Protein AF-A0A7V7CWP0-F1 (afdb_monomer)

Mean predicted aligned error: 10.94 Å

Nearest PDB structures (foldseek):
  4jgi-assembly3_A  TM=9.444E-01  e=4.751E-02  Desulfitobacterium hafniense
  1fmf-assembly1_A  TM=8.074E-01  e=8.147E-02  Clostridium tetanomorphum
  8c34-assembly1_A  TM=8.169E-01  e=5.029E-01  Thermus thermophilus HB27
  1kmn-assembly1_B  TM=5.760E-01  e=3.590E-01  Escherichia coli
  5er3-assembly1_A  TM=6.079E-01  e=4.977E+00  Rhodopirellula baltica SH 1

Sequence (67 aa):
MPDESRRKKSPTIVGPRHKVRFVTATSLFDGHDASVNIIRRLLQQSGAEVIHLGHNRSVEEIVTAAV

Structure (mmCIF, N/CA/C/O backbone):
data_AF-A0A7V7CWP0-F1
#
_entry.id   AF-A0A7V7CWP0-F1
#
loop_
_atom_site.group_PDB
_atom_site.id
_atom_site.type_symbol
_atom_site.label_atom_id
_atom_site.label_alt_id
_atom_site.label_comp_id
_atom_site.label_asym_id
_atom_site.label_entity_id
_atom_site.label_seq_id
_atom_site.pdbx_PDB_ins_code
_atom_site.Cartn_x
_atom_site.Cartn_y
_atom_site.Cartn_z
_atom_site.occupancy
_atom_site.B_iso_or_equiv
_atom_site.auth_seq_id
_atom_site.auth_comp_id
_atom_site.auth_asym_id
_atom_site.auth_atom_id
_atom_site.pdbx_PDB_model_num
ATOM 1 N N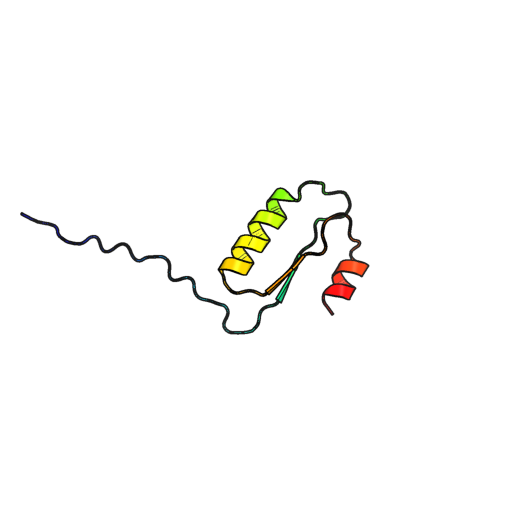 . MET A 1 1 ? -14.218 39.330 33.806 1.00 57.09 1 MET A N 1
ATOM 2 C CA . MET A 1 1 ? -13.402 38.254 33.210 1.00 57.09 1 MET A CA 1
ATOM 3 C C . MET A 1 1 ? -14.325 37.118 32.772 1.00 57.09 1 MET A C 1
ATOM 5 O O . MET A 1 1 ? -14.829 36.429 33.647 1.00 57.09 1 MET A O 1
ATOM 9 N N . PRO A 1 2 ? -14.618 36.966 31.470 1.00 59.69 2 PRO A N 1
ATOM 10 C CA . PRO A 1 2 ? -14.893 35.662 30.849 1.00 59.69 2 PRO A CA 1
ATOM 11 C C . PRO A 1 2 ? -13.850 35.440 29.728 1.00 59.69 2 PRO A C 1
ATOM 13 O O . PRO A 1 2 ? -13.392 36.398 29.121 1.00 59.69 2 PRO A O 1
ATOM 16 N N . ASP A 1 3 ? -13.307 34.266 29.450 1.00 53.72 3 ASP A N 1
ATOM 17 C CA . ASP A 1 3 ? -13.975 33.046 29.01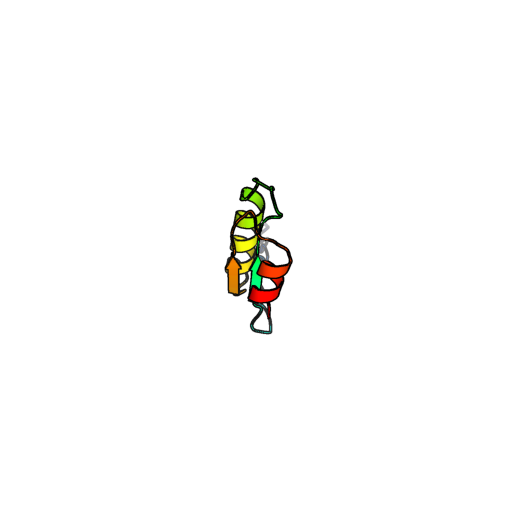5 1.00 53.72 3 ASP A CA 1
ATOM 18 C C . ASP A 1 3 ? -12.928 31.920 29.114 1.00 53.72 3 ASP A C 1
ATOM 20 O O . ASP A 1 3 ? -11.904 31.934 28.422 1.00 53.72 3 ASP A O 1
ATOM 24 N N . GLU A 1 4 ? -13.134 30.992 30.046 1.00 63.03 4 GLU A N 1
ATOM 25 C CA . GLU A 1 4 ? -12.291 29.818 30.219 1.00 63.03 4 GLU A CA 1
ATOM 26 C C . GLU A 1 4 ? -12.846 28.688 29.347 1.00 63.03 4 GLU A C 1
ATOM 28 O O . GLU A 1 4 ? -14.001 28.288 29.466 1.00 63.03 4 GLU A O 1
ATOM 33 N N . SER A 1 5 ? -11.961 28.108 28.537 1.00 58.59 5 SER A N 1
ATOM 34 C CA . SER A 1 5 ? -12.094 26.774 27.940 1.00 58.59 5 SER A CA 1
ATOM 35 C C . SER A 1 5 ? -12.934 26.628 26.660 1.00 58.59 5 SER A C 1
ATOM 37 O O . SER A 1 5 ? -13.877 25.844 26.552 1.00 58.59 5 SER A O 1
ATOM 39 N N . ARG A 1 6 ? -12.412 27.186 25.562 1.00 62.59 6 ARG A N 1
ATOM 40 C CA . ARG A 1 6 ? -12.630 26.624 24.218 1.00 62.59 6 ARG A CA 1
ATOM 41 C C . ARG A 1 6 ? -11.936 25.255 24.121 1.00 62.59 6 ARG A C 1
ATOM 43 O O . ARG A 1 6 ? -10.839 25.131 23.577 1.00 62.59 6 ARG A O 1
ATOM 50 N N . ARG A 1 7 ? -12.549 24.219 24.705 1.00 62.84 7 ARG A N 1
ATOM 51 C CA . ARG A 1 7 ? -12.064 22.831 24.715 1.00 62.84 7 ARG A CA 1
ATOM 52 C C . ARG A 1 7 ? -12.051 22.300 23.278 1.00 62.84 7 ARG A C 1
ATOM 54 O O . ARG A 1 7 ? -13.053 21.805 22.769 1.00 62.84 7 ARG A O 1
ATOM 61 N N . LYS A 1 8 ? -10.914 22.450 22.593 1.00 58.03 8 LYS A N 1
ATOM 62 C CA . LYS A 1 8 ? -10.671 21.860 21.273 1.00 58.03 8 LYS A CA 1
ATOM 63 C C . LYS A 1 8 ? -10.782 20.340 21.421 1.00 58.03 8 LYS A C 1
ATOM 65 O O . LYS A 1 8 ? -9.939 19.730 22.070 1.00 58.03 8 LYS A O 1
ATOM 70 N N . LYS A 1 9 ? -11.835 19.731 20.864 1.00 54.56 9 LYS A N 1
ATOM 71 C CA . LYS A 1 9 ? -11.907 18.273 20.704 1.00 54.56 9 LYS A CA 1
ATOM 72 C C . LYS A 1 9 ? -10.745 17.860 19.806 1.00 54.56 9 LYS A C 1
ATOM 74 O O . LYS A 1 9 ? -10.752 18.151 18.613 1.00 54.56 9 LYS A O 1
ATOM 79 N N . SER A 1 10 ? -9.738 17.232 20.397 1.00 60.28 10 SER A N 1
ATOM 80 C CA . SER A 1 10 ? -8.683 16.536 19.670 1.00 60.28 10 SER A CA 1
ATOM 81 C C . SER A 1 10 ? -9.340 15.498 18.756 1.00 60.28 10 SER A C 1
ATOM 83 O O . SER A 1 10 ? -10.284 14.837 19.202 1.00 60.28 10 SER A O 1
ATOM 85 N N . PRO A 1 11 ? -8.890 15.325 17.505 1.00 60.97 11 PRO A N 1
ATOM 86 C CA . PRO A 1 11 ? -9.412 14.261 16.665 1.00 60.97 11 PRO A CA 1
ATOM 87 C C . PRO A 1 11 ? -9.060 12.925 17.328 1.00 60.97 11 PRO A C 1
ATOM 89 O O . PRO A 1 11 ? -7.891 12.571 17.466 1.00 60.97 11 PRO A O 1
ATOM 92 N N . THR A 1 12 ? -10.072 12.209 17.814 1.00 65.12 12 THR A N 1
ATOM 93 C CA . THR A 1 12 ? -9.901 10.846 18.312 1.00 65.12 12 THR A CA 1
ATOM 94 C C . THR A 1 12 ? -9.614 9.966 17.102 1.00 65.12 12 THR A C 1
ATOM 96 O O . THR A 1 12 ? -10.498 9.760 16.272 1.00 65.12 12 THR A O 1
ATOM 99 N N . ILE A 1 13 ? -8.377 9.487 16.968 1.00 62.72 13 ILE A N 1
ATOM 100 C CA . ILE A 1 13 ? -8.026 8.516 15.929 1.00 62.72 13 ILE A CA 1
ATOM 101 C C . ILE A 1 13 ? -8.674 7.188 16.323 1.00 62.72 13 ILE A C 1
ATOM 103 O O . ILE A 1 13 ? -8.244 6.521 17.261 1.00 62.72 13 ILE A O 1
ATOM 107 N N . VAL A 1 14 ? -9.776 6.856 15.652 1.00 71.94 14 VAL A N 1
ATOM 108 C CA . VAL A 1 14 ? -10.491 5.594 15.841 1.00 71.94 14 VAL A CA 1
ATOM 109 C C . VAL A 1 14 ? -9.761 4.532 15.023 1.00 71.94 14 VAL A C 1
ATOM 111 O O . VAL A 1 14 ? -9.785 4.575 13.795 1.00 71.94 14 VAL A O 1
ATOM 114 N N . GLY A 1 15 ? -9.090 3.602 15.702 1.00 67.19 15 GLY A N 1
ATOM 115 C CA . GLY A 1 15 ? -8.462 2.452 15.051 1.00 67.19 15 GLY A CA 1
ATOM 116 C C . GLY A 1 15 ? -9.502 1.505 14.431 1.00 67.19 15 GLY A C 1
ATOM 117 O O . GLY A 1 15 ? -10.667 1.502 14.848 1.00 67.19 15 GLY A O 1
ATOM 118 N N . PRO A 1 16 ? -9.121 0.696 13.429 1.00 73.44 16 PRO A N 1
ATOM 119 C CA . PRO A 1 16 ? -10.053 -0.186 12.741 1.00 73.44 16 PRO A CA 1
ATOM 120 C C . PRO A 1 16 ? -10.644 -1.248 13.685 1.00 73.44 16 PRO A C 1
ATOM 122 O O . PRO A 1 16 ? -9.957 -1.815 14.530 1.00 73.44 16 PRO A O 1
ATOM 125 N N . ARG A 1 17 ? -11.941 -1.550 13.515 1.00 76.81 17 ARG A N 1
ATOM 126 C CA . ARG A 1 17 ? -12.665 -2.577 14.296 1.00 76.81 17 ARG A CA 1
ATOM 127 C C . ARG A 1 17 ? -12.182 -4.011 14.039 1.00 76.81 17 ARG A C 1
ATOM 129 O O . ARG A 1 17 ? -12.423 -4.889 14.862 1.00 76.81 17 ARG A O 1
ATOM 136 N N . HIS A 1 18 ? -11.523 -4.243 12.908 1.00 82.19 18 HIS A N 1
ATOM 137 C CA . HIS A 1 18 ? -10.969 -5.531 12.493 1.00 82.19 18 HIS A CA 1
ATOM 138 C C . HIS A 1 18 ? -9.496 -5.361 12.113 1.00 82.19 18 HIS A C 1
ATOM 140 O O . HIS A 1 18 ? -9.046 -4.243 11.869 1.00 82.19 18 HIS A O 1
ATOM 146 N N . LYS A 1 19 ? -8.740 -6.463 12.034 1.00 81.44 19 LYS A N 1
ATOM 147 C CA . LYS A 1 19 ? -7.359 -6.433 11.531 1.00 81.44 19 LYS A CA 1
ATOM 148 C C . LYS A 1 19 ? -7.371 -6.136 10.031 1.00 81.44 19 LYS A C 1
ATOM 150 O O . LYS A 1 19 ? -7.535 -7.043 9.220 1.00 81.44 19 LYS A O 1
A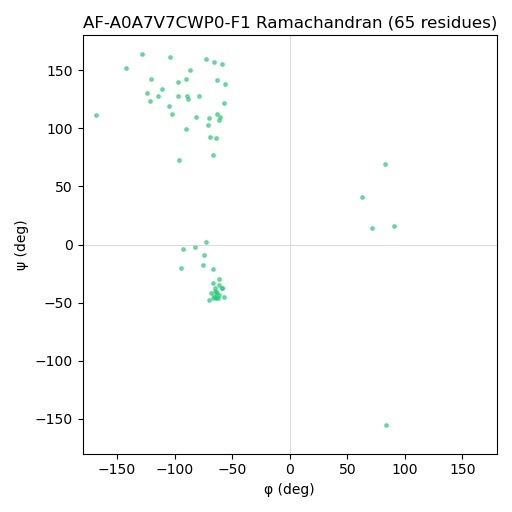TOM 155 N N . VAL A 1 20 ? -7.259 -4.858 9.675 1.00 84.94 20 VAL A N 1
ATOM 156 C CA . VAL A 1 20 ? -7.224 -4.410 8.279 1.00 84.94 20 VAL A CA 1
ATOM 157 C C . VAL A 1 20 ? -5.781 -4.429 7.787 1.00 84.94 20 VAL A C 1
AT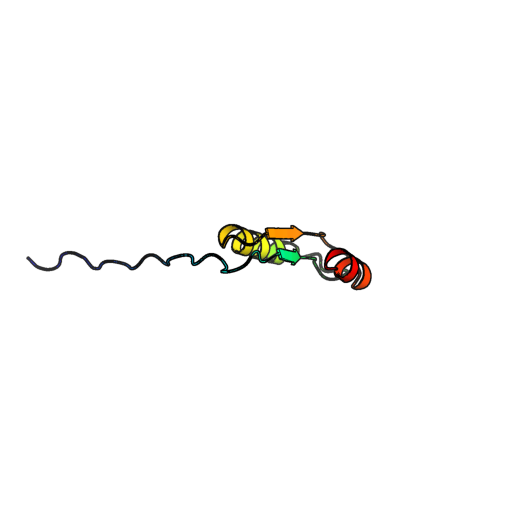OM 159 O O . VAL A 1 20 ? -4.905 -3.811 8.396 1.00 84.94 20 VAL A O 1
ATOM 162 N N . ARG A 1 21 ? -5.556 -5.136 6.676 1.00 89.50 21 ARG A N 1
ATOM 163 C CA . ARG A 1 21 ? -4.266 -5.240 5.989 1.00 89.50 21 ARG A CA 1
ATOM 164 C C . ARG A 1 21 ? -4.393 -4.580 4.618 1.00 89.50 21 ARG A C 1
ATOM 166 O O . ARG A 1 21 ? -5.318 -4.895 3.876 1.00 89.50 21 ARG A O 1
ATOM 173 N N . PHE A 1 22 ? -3.488 -3.667 4.293 1.00 87.25 22 PHE A N 1
ATOM 174 C CA . PHE A 1 22 ? -3.430 -2.994 2.997 1.00 87.25 22 PHE A CA 1
ATOM 175 C C . PHE A 1 22 ? -2.201 -3.446 2.224 1.00 87.25 22 PHE A C 1
ATOM 177 O O . PHE A 1 22 ? -1.094 -3.426 2.757 1.00 87.25 22 PHE A O 1
ATOM 184 N N . VAL A 1 23 ? -2.387 -3.770 0.948 1.00 88.56 23 VAL A N 1
ATOM 185 C CA . VAL A 1 23 ? -1.291 -3.905 -0.014 1.00 88.56 23 VAL A CA 1
ATOM 186 C C . VAL A 1 23 ? -1.185 -2.594 -0.788 1.00 88.56 23 VAL A C 1
ATOM 188 O O . VAL A 1 23 ? -2.181 -2.087 -1.299 1.00 88.56 23 VAL A O 1
ATOM 191 N N . THR A 1 24 ? 0.010 -2.009 -0.842 1.00 86.75 24 THR A N 1
ATOM 192 C CA . THR A 1 24 ? 0.275 -0.754 -1.560 1.00 86.75 24 THR A CA 1
ATOM 193 C C . THR A 1 24 ? 1.392 -0.960 -2.576 1.00 86.75 24 THR A C 1
ATOM 195 O O . THR A 1 24 ? 2.458 -1.468 -2.234 1.00 86.75 24 THR A O 1
ATOM 198 N N . ALA A 1 25 ? 1.170 -0.533 -3.812 1.00 84.00 25 ALA A N 1
ATOM 199 C CA . ALA A 1 25 ? 2.151 -0.542 -4.894 1.00 84.00 25 ALA A CA 1
ATOM 200 C C . ALA A 1 25 ? 1.962 0.731 -5.728 1.00 84.00 25 ALA A C 1
ATOM 202 O O . ALA A 1 25 ? 0.851 1.266 -5.761 1.00 84.00 25 ALA A O 1
ATOM 203 N N . THR A 1 26 ? 3.015 1.230 -6.376 1.00 80.06 26 THR A N 1
ATOM 204 C CA . THR A 1 26 ? 2.828 2.232 -7.437 1.00 80.06 26 THR A CA 1
ATOM 205 C C . THR A 1 26 ? 2.575 1.525 -8.763 1.00 80.06 26 THR A C 1
ATOM 207 O O . THR A 1 26 ? 3.028 0.397 -8.984 1.00 80.06 26 THR A O 1
ATOM 210 N N . SER A 1 27 ? 1.813 2.183 -9.632 1.00 70.81 27 SER A N 1
ATOM 211 C CA . SER A 1 27 ? 1.514 1.680 -10.969 1.00 70.81 27 SER A CA 1
ATOM 212 C C . SER A 1 27 ? 2.796 1.453 -11.777 1.00 70.81 27 SER A C 1
ATOM 214 O O . SER A 1 27 ? 3.832 2.077 -11.534 1.00 70.81 27 SER A O 1
ATOM 216 N N . LEU A 1 28 ? 2.727 0.555 -12.760 1.00 60.69 28 LEU A N 1
ATOM 217 C CA . LEU A 1 28 ? 3.835 0.281 -13.671 1.00 60.69 28 LEU A CA 1
ATOM 218 C C . LEU A 1 28 ? 4.262 1.578 -14.389 1.00 60.69 28 LEU A C 1
ATOM 220 O O . LEU A 1 28 ? 3.439 2.199 -15.057 1.00 60.69 28 LEU A O 1
ATOM 224 N N . PHE A 1 29 ? 5.532 1.972 -14.233 1.00 56.09 29 PHE A N 1
ATOM 225 C CA . PHE A 1 29 ? 6.128 3.235 -14.706 1.00 56.09 29 PHE A CA 1
ATOM 226 C C . PHE A 1 29 ? 5.703 4.520 -13.980 1.00 56.09 29 PHE A C 1
ATOM 228 O O . PHE A 1 29 ? 6.008 5.615 -14.453 1.00 56.09 29 PHE A O 1
ATOM 235 N N . ASP A 1 30 ? 5.072 4.421 -12.809 1.00 64.12 30 ASP A N 1
ATOM 236 C CA . ASP A 1 30 ? 4.841 5.586 -11.959 1.00 64.12 30 ASP A CA 1
ATOM 237 C C . ASP A 1 30 ? 6.008 5.775 -10.979 1.00 64.12 30 ASP A C 1
ATOM 239 O O . ASP A 1 30 ? 6.112 5.097 -9.951 1.00 64.12 30 ASP A O 1
ATOM 243 N N . GLY A 1 31 ? 6.913 6.692 -11.335 1.00 60.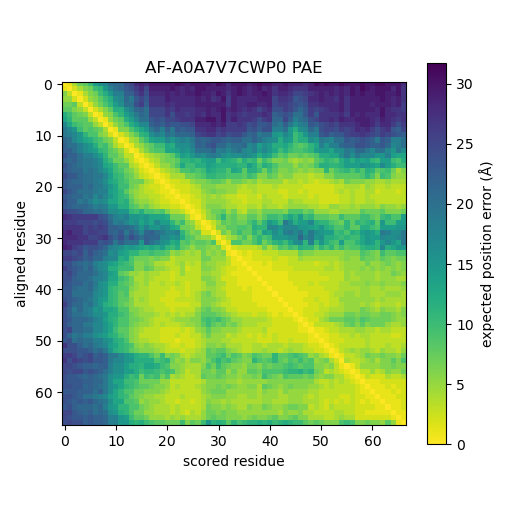44 31 GLY A N 1
ATOM 244 C CA . GLY A 1 31 ? 8.065 7.092 -10.521 1.00 60.44 31 GLY A CA 1
ATOM 245 C C . GLY A 1 31 ? 7.713 7.957 -9.304 1.00 60.44 31 GLY A C 1
ATOM 246 O O . GLY A 1 31 ? 8.616 8.385 -8.590 1.00 60.44 31 GLY A O 1
ATOM 247 N N . HIS A 1 32 ? 6.429 8.233 -9.053 1.00 72.50 32 HIS A N 1
ATOM 248 C CA . HIS A 1 32 ? 5.980 9.109 -7.970 1.00 72.50 32 HIS A CA 1
ATOM 249 C C . HIS A 1 32 ? 5.586 8.308 -6.724 1.00 72.50 32 HIS A C 1
ATOM 251 O O . HIS A 1 32 ? 4.421 8.202 -6.337 1.00 72.50 32 HIS A O 1
ATOM 257 N N . ASP A 1 33 ? 6.590 7.772 -6.037 1.00 74.19 33 ASP A N 1
ATOM 258 C CA . ASP A 1 33 ? 6.420 7.049 -4.774 1.00 74.19 33 ASP A CA 1
ATOM 259 C C . ASP A 1 33 ? 6.120 7.971 -3.568 1.00 74.19 33 ASP A C 1
ATOM 261 O O . ASP A 1 33 ? 5.763 7.509 -2.479 1.00 74.19 33 ASP A O 1
ATOM 265 N N . ALA A 1 34 ? 6.220 9.291 -3.745 1.00 78.44 34 ALA A N 1
ATOM 266 C CA . ALA A 1 34 ? 5.952 10.279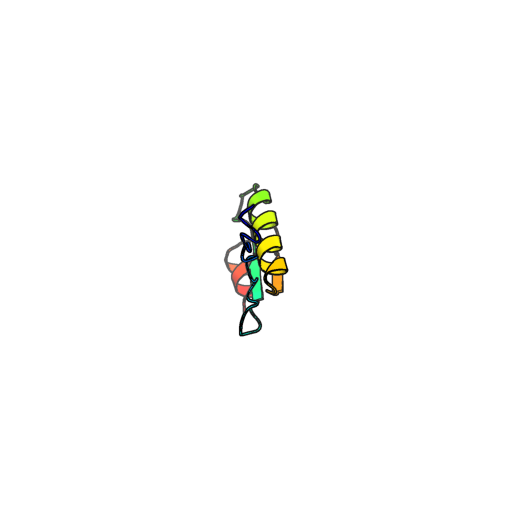 -2.704 1.00 78.44 34 ALA A CA 1
ATOM 267 C C . ALA A 1 34 ? 4.531 10.139 -2.129 1.00 78.44 34 ALA A C 1
ATOM 269 O O . ALA A 1 34 ? 4.348 10.101 -0.908 1.00 78.44 34 ALA A O 1
ATOM 270 N N . SER A 1 35 ? 3.527 9.984 -2.997 1.00 82.31 35 SER A N 1
ATOM 271 C CA . SER A 1 35 ? 2.124 9.851 -2.592 1.00 82.31 35 SER A CA 1
ATOM 272 C C . SER A 1 35 ? 1.872 8.550 -1.829 1.00 82.31 35 SER A C 1
ATOM 274 O O . SER A 1 35 ? 1.266 8.570 -0.755 1.00 82.31 35 SER A O 1
ATOM 276 N N . VAL A 1 36 ? 2.388 7.417 -2.323 1.00 85.94 36 VAL A N 1
ATOM 277 C CA . VAL A 1 36 ? 2.201 6.119 -1.651 1.00 85.94 36 VAL A CA 1
ATOM 278 C C . VAL A 1 36 ? 2.928 6.079 -0.305 1.00 85.94 36 VAL A C 1
ATOM 280 O O . VAL A 1 36 ? 2.411 5.515 0.661 1.00 85.94 36 VAL A O 1
ATOM 283 N N . ASN A 1 37 ? 4.076 6.755 -0.196 1.00 84.56 37 ASN A N 1
ATOM 284 C CA . ASN A 1 37 ? 4.814 6.897 1.054 1.00 84.56 37 ASN A CA 1
ATOM 285 C C . ASN A 1 37 ? 4.048 7.708 2.109 1.00 84.56 37 ASN A C 1
ATOM 287 O O . ASN A 1 37 ? 4.099 7.365 3.292 1.00 84.56 37 ASN A O 1
ATOM 291 N N . ILE A 1 38 ? 3.317 8.751 1.711 1.00 87.25 38 ILE A N 1
ATOM 292 C CA . ILE A 1 38 ? 2.463 9.519 2.628 1.00 87.25 38 ILE A CA 1
ATOM 293 C C . ILE A 1 38 ? 1.257 8.675 3.058 1.00 87.25 38 ILE A C 1
ATOM 295 O O . ILE A 1 38 ? 0.993 8.542 4.253 1.00 87.25 38 ILE A O 1
ATOM 299 N N . ILE A 1 39 ? 0.569 8.040 2.106 1.00 88.69 39 ILE A N 1
ATOM 300 C CA . ILE A 1 39 ? -0.643 7.254 2.377 1.00 88.69 39 ILE A CA 1
ATOM 301 C C . ILE A 1 39 ? -0.343 6.068 3.298 1.00 88.69 39 ILE A C 1
ATOM 303 O O . ILE A 1 39 ? -1.046 5.874 4.291 1.00 88.69 39 ILE A O 1
ATOM 307 N N . ARG A 1 40 ? 0.733 5.306 3.050 1.00 89.00 40 ARG A N 1
ATOM 308 C CA . ARG A 1 40 ? 1.081 4.166 3.917 1.00 89.00 40 ARG A CA 1
ATOM 309 C C . ARG A 1 40 ? 1.380 4.596 5.352 1.00 89.00 40 ARG A C 1
ATOM 311 O O . ARG A 1 40 ? 1.037 3.871 6.278 1.00 89.00 40 ARG A O 1
ATOM 318 N N . ARG A 1 41 ? 1.982 5.776 5.550 1.00 86.81 41 ARG A N 1
ATOM 319 C CA . ARG A 1 41 ? 2.270 6.320 6.886 1.00 86.81 41 ARG A CA 1
ATOM 320 C C . ARG A 1 41 ? 0.985 6.701 7.614 1.00 86.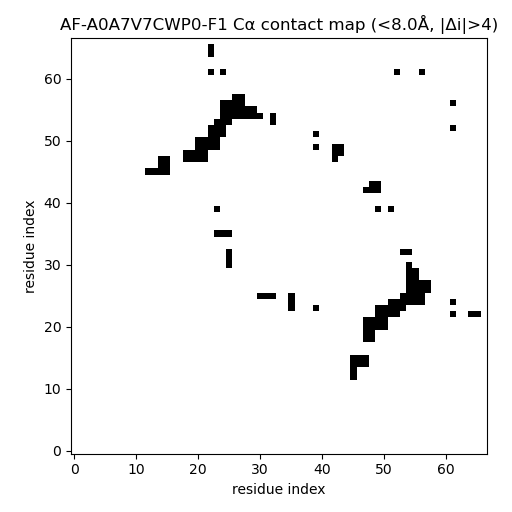81 41 ARG A C 1
ATOM 322 O O . ARG A 1 41 ? 0.856 6.374 8.787 1.00 86.81 41 ARG A O 1
ATOM 329 N N . LEU A 1 42 ? 0.025 7.317 6.923 1.00 87.81 42 LEU A N 1
ATOM 330 C CA . LEU A 1 42 ? -1.288 7.640 7.496 1.00 87.81 42 LEU A CA 1
ATOM 331 C C . LEU A 1 42 ? -2.074 6.375 7.877 1.00 87.81 42 LEU A C 1
ATOM 333 O O . LEU A 1 42 ? -2.679 6.318 8.948 1.00 87.81 42 LEU A O 1
ATOM 337 N N . LEU A 1 43 ? -2.028 5.339 7.034 1.00 86.69 43 LEU A N 1
ATOM 338 C CA . LEU A 1 43 ? -2.661 4.045 7.311 1.00 86.69 43 LEU A CA 1
ATOM 339 C C . LEU A 1 43 ? -2.031 3.353 8.528 1.00 86.69 43 LEU A C 1
ATOM 341 O O . LEU A 1 43 ? -2.752 2.912 9.423 1.00 86.69 43 LEU A O 1
ATOM 345 N N . GLN A 1 44 ? -0.698 3.330 8.604 1.00 85.75 44 GLN A N 1
ATOM 346 C CA . GLN A 1 44 ? 0.034 2.799 9.758 1.00 85.75 44 GLN A CA 1
ATOM 347 C C . GLN A 1 44 ? -0.278 3.580 11.043 1.00 85.75 44 GLN A C 1
ATOM 349 O O . GLN A 1 44 ? -0.545 2.975 12.077 1.00 85.75 44 GLN A O 1
ATOM 354 N N . GLN A 1 45 ? -0.318 4.917 10.981 1.00 85.69 45 GLN A N 1
ATOM 355 C CA . GLN A 1 45 ? -0.705 5.776 12.110 1.00 85.69 45 GLN A CA 1
ATOM 356 C C . GLN A 1 45 ? -2.143 5.528 12.581 1.00 85.69 45 GLN A C 1
ATOM 358 O O . GLN A 1 45 ? -2.439 5.687 13.762 1.00 85.69 45 GLN A O 1
ATOM 363 N N . SER A 1 46 ? -3.023 5.112 11.671 1.00 84.12 46 SER A N 1
ATOM 364 C CA . SER A 1 46 ? -4.415 4.767 11.978 1.00 84.12 46 SER A CA 1
ATOM 365 C C . SER A 1 46 ? -4.576 3.340 12.523 1.00 84.12 46 SER A C 1
ATOM 367 O O . SER A 1 46 ? -5.687 2.948 12.871 1.00 84.12 46 SER A O 1
ATOM 369 N N . GLY A 1 47 ? -3.493 2.556 12.618 1.00 83.31 47 GLY A N 1
ATOM 370 C CA . GLY A 1 47 ? -3.501 1.193 13.159 1.00 83.31 47 GLY A CA 1
ATOM 371 C C . GLY A 1 47 ? -3.748 0.088 12.128 1.00 83.31 47 GLY A C 1
ATOM 372 O O . GLY A 1 47 ? -4.070 -1.031 12.518 1.00 83.31 47 GLY A O 1
ATOM 373 N N . ALA A 1 48 ? -3.618 0.379 10.830 1.00 86.25 48 ALA A N 1
ATOM 374 C CA . ALA A 1 48 ? -3.694 -0.634 9.782 1.00 86.25 48 ALA A CA 1
ATOM 375 C C . ALA A 1 48 ? -2.313 -1.235 9.467 1.00 86.25 48 ALA A C 1
ATOM 377 O O . ALA A 1 48 ? -1.299 -0.533 9.439 1.00 86.25 48 ALA A O 1
ATOM 378 N N . GLU A 1 49 ? -2.271 -2.537 9.187 1.00 87.12 49 GLU A N 1
ATOM 379 C CA . GLU A 1 49 ? -1.058 -3.213 8.721 1.00 87.12 49 GLU A CA 1
ATOM 380 C C . GLU A 1 49 ? -0.863 -2.917 7.231 1.00 87.12 49 GLU A C 1
ATOM 382 O O . GLU A 1 49 ? -1.778 -3.114 6.435 1.00 87.12 49 GLU A O 1
ATOM 387 N N . VAL A 1 50 ? 0.318 -2.444 6.829 1.00 89.44 50 VAL A N 1
ATOM 388 C CA . VAL A 1 50 ? 0.584 -2.081 5.428 1.00 89.44 50 VAL A CA 1
ATOM 389 C C . VAL A 1 50 ? 1.748 -2.892 4.873 1.00 89.44 50 VAL A C 1
ATOM 391 O O . VAL A 1 50 ? 2.857 -2.828 5.401 1.00 89.44 50 VAL A O 1
ATOM 394 N N . ILE A 1 51 ? 1.493 -3.604 3.776 1.00 88.94 51 ILE A N 1
ATOM 395 C CA . ILE A 1 51 ? 2.461 -4.338 2.960 1.00 88.94 51 ILE A CA 1
ATOM 396 C C . ILE A 1 51 ? 2.740 -3.482 1.723 1.00 88.94 51 ILE A C 1
ATOM 398 O O . ILE A 1 51 ? 1.852 -3.247 0.905 1.00 88.94 51 ILE A O 1
ATOM 402 N N . HIS A 1 52 ? 3.956 -2.957 1.601 1.00 88.06 52 HIS A N 1
ATOM 403 C CA . HIS A 1 52 ? 4.343 -2.111 0.474 1.00 88.06 52 HIS A CA 1
ATOM 404 C C . HIS A 1 52 ? 5.234 -2.885 -0.499 1.00 88.06 52 HIS A C 1
ATOM 406 O O . HIS A 1 52 ? 6.309 -3.334 -0.114 1.00 88.06 52 HIS A O 1
ATOM 412 N N . LEU A 1 53 ? 4.791 -3.033 -1.749 1.00 83.00 53 LEU A N 1
ATOM 413 C CA . LEU A 1 53 ? 5.474 -3.819 -2.787 1.00 83.00 53 LEU A CA 1
ATOM 414 C C . LEU A 1 53 ? 6.433 -2.990 -3.661 1.00 83.00 53 LEU A C 1
ATOM 416 O O . LEU A 1 53 ? 7.133 -3.551 -4.509 1.00 83.00 53 LEU A O 1
ATOM 420 N N . GLY A 1 54 ? 6.484 -1.672 -3.446 1.00 78.75 54 GLY A N 1
ATOM 421 C CA . GLY A 1 54 ? 7.322 -0.746 -4.207 1.00 78.75 54 GLY A CA 1
ATOM 422 C C . GLY A 1 54 ? 6.691 -0.299 -5.525 1.00 78.75 54 GLY A C 1
ATOM 423 O O . GLY A 1 54 ? 5.467 -0.284 -5.674 1.00 78.75 54 GLY A O 1
ATOM 424 N N . HIS A 1 55 ? 7.550 0.097 -6.462 1.00 76.88 55 HIS A N 1
ATOM 425 C CA . HIS A 1 55 ? 7.179 0.578 -7.789 1.00 76.88 55 HIS A CA 1
ATOM 426 C 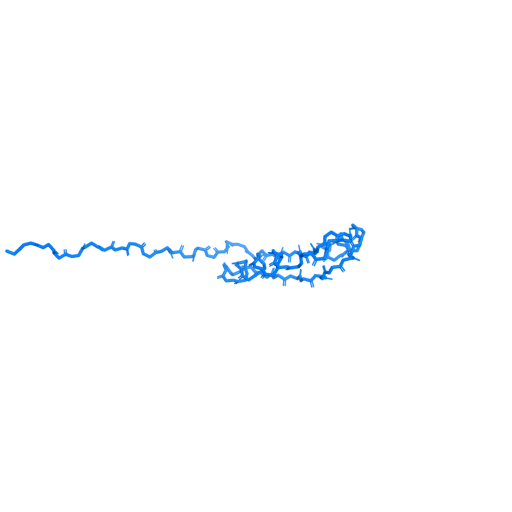C . HIS A 1 55 ? 7.421 -0.474 -8.872 1.00 76.88 55 HIS A C 1
ATOM 428 O O . HIS A 1 55 ? 8.199 -1.407 -8.682 1.00 76.88 55 HIS A O 1
ATOM 434 N N . ASN A 1 56 ? 6.776 -0.294 -10.027 1.00 72.81 56 ASN A N 1
ATOM 435 C CA . ASN A 1 56 ? 6.908 -1.165 -11.201 1.00 72.81 56 ASN A CA 1
ATOM 436 C C . ASN A 1 56 ? 6.443 -2.611 -10.988 1.00 72.81 56 ASN A C 1
ATOM 438 O O . ASN A 1 56 ? 7.080 -3.542 -11.477 1.00 72.81 56 ASN A O 1
ATOM 442 N N . ARG A 1 57 ? 5.329 -2.797 -10.275 1.00 77.81 57 ARG A N 1
ATOM 443 C CA . ARG A 1 57 ? 4.696 -4.113 -10.128 1.00 77.81 57 ARG A CA 1
ATOM 444 C C . ARG A 1 57 ? 3.563 -4.294 -11.123 1.00 77.81 57 ARG A C 1
ATOM 446 O O . ARG A 1 57 ? 2.799 -3.361 -11.382 1.00 77.81 57 ARG A O 1
ATOM 453 N N . SER A 1 58 ? 3.463 -5.492 -11.686 1.00 80.38 58 SER A N 1
ATOM 454 C CA . SER A 1 58 ? 2.331 -5.872 -12.524 1.00 80.38 58 SER A CA 1
ATOM 455 C C . SER A 1 58 ? 1.083 -6.095 -11.664 1.00 80.38 58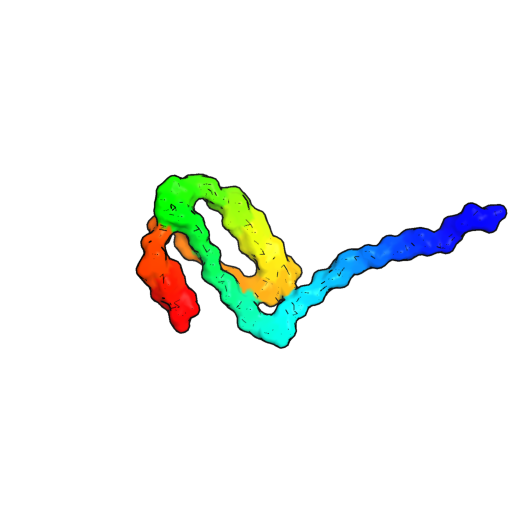 SER A C 1
ATOM 457 O O . SER A 1 58 ? 1.160 -6.337 -10.457 1.00 80.38 58 SER A O 1
ATOM 459 N N . VAL A 1 59 ? -0.095 -6.037 -12.289 1.00 81.69 59 VAL A N 1
ATOM 460 C CA . VAL A 1 59 ? -1.362 -6.333 -11.602 1.00 81.69 59 VAL A CA 1
ATOM 461 C C . VAL A 1 59 ? -1.351 -7.753 -11.023 1.00 81.69 59 VAL A C 1
ATOM 463 O O . VAL A 1 59 ? -1.830 -7.963 -9.913 1.00 81.69 59 VAL A O 1
ATOM 466 N N . GLU A 1 60 ? -0.756 -8.710 -11.735 1.00 85.31 60 GLU A N 1
ATOM 467 C CA . GLU A 1 60 ? -0.645 -10.107 -11.301 1.00 85.31 60 GLU A CA 1
ATOM 468 C C . GLU A 1 60 ? 0.185 -10.255 -10.016 1.00 85.31 60 GLU A C 1
ATOM 470 O O . GLU A 1 60 ? -0.223 -10.965 -9.095 1.00 85.31 60 GLU A O 1
ATOM 475 N N . GLU A 1 61 ? 1.303 -9.531 -9.902 1.00 82.50 61 GLU A N 1
ATOM 476 C CA . GLU A 1 61 ? 2.124 -9.522 -8.684 1.00 82.50 61 GLU A CA 1
ATOM 477 C C . GLU A 1 61 ? 1.366 -8.918 -7.493 1.00 82.50 61 GLU A C 1
ATOM 479 O O . GLU A 1 61 ? 1.448 -9.432 -6.376 1.00 82.50 61 GLU A O 1
ATOM 484 N N . ILE A 1 62 ? 0.602 -7.843 -7.723 1.00 85.62 62 ILE A N 1
ATOM 485 C CA . ILE A 1 62 ? -0.188 -7.183 -6.674 1.00 85.62 62 ILE A CA 1
ATOM 486 C C . ILE A 1 62 ? -1.297 -8.110 -6.172 1.00 85.62 62 ILE A C 1
ATOM 488 O O . ILE A 1 62 ? -1.493 -8.226 -4.963 1.00 85.62 62 ILE A O 1
ATOM 492 N N . VAL A 1 63 ? -2.006 -8.780 -7.085 1.00 86.44 63 VAL A N 1
ATOM 493 C CA . VAL A 1 63 ? -3.072 -9.727 -6.732 1.00 86.44 63 VAL A CA 1
ATOM 494 C C . VAL A 1 63 ? -2.496 -10.914 -5.969 1.00 86.44 63 VAL A C 1
ATOM 496 O O . VAL A 1 63 ? -3.023 -11.262 -4.920 1.00 86.44 63 VAL A O 1
ATOM 499 N N . THR A 1 64 ? -1.379 -11.478 -6.429 1.00 88.44 64 THR A N 1
ATOM 500 C CA . THR A 1 64 ? -0.713 -12.602 -5.750 1.00 88.44 64 THR A CA 1
ATOM 501 C C . THR A 1 64 ? -0.304 -12.252 -4.321 1.00 88.44 64 THR A C 1
ATOM 503 O O . THR A 1 64 ? -0.416 -13.080 -3.428 1.00 88.44 64 THR A O 1
ATOM 506 N N . ALA A 1 65 ? 0.144 -11.021 -4.077 1.00 85.75 65 ALA A N 1
ATOM 507 C CA . ALA A 1 65 ? 0.492 -10.561 -2.736 1.00 85.75 65 ALA A CA 1
ATOM 508 C C . ALA A 1 65 ? -0.725 -10.249 -1.841 1.00 85.75 65 ALA A C 1
ATOM 510 O O . ALA A 1 65 ? -0.563 -10.098 -0.628 1.00 85.75 65 ALA A O 1
ATOM 511 N N . ALA A 1 66 ? -1.912 -10.077 -2.429 1.00 86.56 66 ALA A N 1
ATOM 512 C CA . ALA A 1 66 ? -3.144 -9.734 -1.722 1.00 86.56 66 ALA A CA 1
ATOM 513 C C . ALA A 1 66 ? -4.003 -10.954 -1.343 1.00 86.56 66 ALA A C 1
ATOM 515 O O . ALA A 1 66 ? -4.855 -10.825 -0.461 1.00 86.56 66 ALA A O 1
ATOM 516 N N . VAL A 1 67 ? -3.794 -12.093 -2.012 1.00 83.69 67 VAL A N 1
ATOM 517 C CA . VAL A 1 67 ? -4.441 -13.391 -1.740 1.00 83.69 67 VAL A CA 1
ATOM 518 C C . VAL A 1 67 ? -3.705 -14.124 -0.622 1.00 83.69 67 VAL A C 1
ATOM 520 O O . VAL A 1 67 ? -4.404 -14.657 0.270 1.00 83.69 67 VAL A O 1
#

Foldseek 3Di:
DDDPDPPPPDPDLAADPDAAEEEDEAEAPPPCCVVVVVVVVVCVVSVHHYHYPYYRDDPVRSVVVVD

Secondary structure (DSSP, 8-state):
----------------SS--EEEEEPPTT---HHHHHHHHHHHHHTT-EEEEEESS--HHHHHHHH-

pLDDT: mean 77.07, std 11.15, range [53.72, 89.5]

Radius of gyration: 18.26 Å; Cα contacts (8 Å, |Δi|>4): 74; chains: 1; bounding box: 23×52×48 Å

Solvent-accessible surface area (backbone atoms only — not comparable to full-atom values): 4424 Å² total; per-residue (Å²): 139,88,84,88,75,89,76,76,80,70,86,78,84,76,57,66,96,56,96,50,74,44,78,44,66,37,54,67,84,44,86,69,55,66,61,57,56,51,50,51,50,53,40,45,75,44,65,33,49,73,49,74,75,51,61,61,48,54,72,66,58,55,50,64,76,69,108